Protein AF-A0A1H6MG00-F1 (afdb_monomer)

Nearest PDB structures (foldseek):
  3m7m-assembly1_X  TM=3.360E-01  e=1.311E-01  Escherichia coli K-12
  1vq0-assembly1_B  TM=2.923E-01  e=1.232E-01  Thermotoga maritima
  6yc7-assembly1_D  TM=3.781E-01  e=1.770E+00  Corynebacterium glutamicum
  1i7f-assembly1_A-2  TM=2.653E-01  e=1.078E+00  Escherichia coli
  1xbw-assembly2_C  TM=3.835E-01  e=4.214E+00  Staphylococcus aureus subsp. aureus MW2

Solvent-accessible surface area (backbone atoms only — not comparable to full-atom values): 7939 Å² total; per-residue (Å²): 130,84,75,75,74,56,78,66,56,65,73,51,70,98,40,51,67,64,33,38,76,70,68,61,25,47,34,45,78,47,80,32,64,58,89,63,76,58,91,76,58,76,60,70,67,56,58,57,36,34,76,72,56,55,28,38,76,49,76,48,77,48,75,50,69,46,97,88,69,50,77,46,36,40,37,39,43,34,41,19,35,47,94,42,45,69,44,55,64,54,49,55,50,52,53,53,47,64,73,72,46,80,91,71,90,51,68,72,56,52,48,54,52,30,55,51,39,40,50,58,67,68,46,43,53,50,40,51,52,59,73,65,60,132

Radius of gyration: 15.61 Å; Cα contacts (8 Å, |Δi|>4): 153; chains: 1; bounding box: 35×36×45 Å

Structure (mmCIF, N/CA/C/O backbone):
data_AF-A0A1H6MG00-F1
#
_entry.id   AF-A0A1H6MG00-F1
#
loop_
_atom_site.group_PDB
_atom_site.id
_atom_site.type_symbol
_atom_site.label_atom_id
_atom_site.label_alt_id
_atom_site.label_comp_id
_atom_site.label_asym_id
_atom_site.label_entity_id
_atom_site.label_seq_id
_atom_site.pdbx_PDB_ins_code
_atom_site.Cartn_x
_atom_site.Cartn_y
_atom_site.Cartn_z
_atom_site.occupancy
_atom_site.B_iso_or_equiv
_atom_site.auth_seq_id
_atom_site.auth_comp_id
_atom_site.auth_as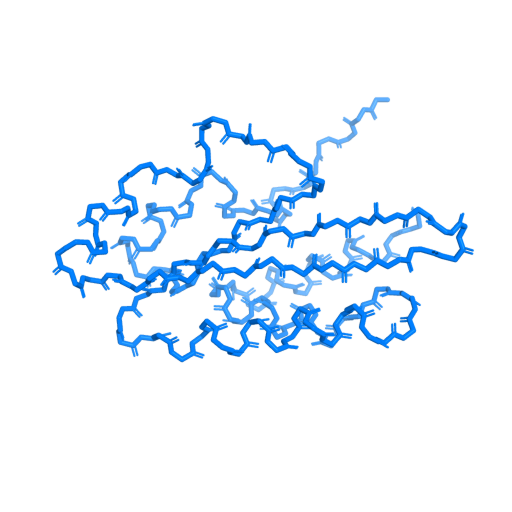ym_id
_atom_site.auth_atom_id
_atom_site.pdbx_PDB_model_num
ATOM 1 N N . MET A 1 1 ? -4.773 -4.305 -30.580 1.00 34.00 1 MET A N 1
ATOM 2 C CA . MET A 1 1 ? -5.853 -4.922 -29.788 1.00 34.00 1 MET A CA 1
ATOM 3 C C . MET A 1 1 ? -5.268 -5.099 -28.407 1.00 34.00 1 MET A C 1
ATOM 5 O O . MET A 1 1 ? -4.270 -5.795 -28.308 1.00 34.00 1 MET A O 1
ATOM 9 N N . SER A 1 2 ? -5.735 -4.344 -27.415 1.00 45.56 2 SER A N 1
ATOM 10 C CA . SER A 1 2 ? -5.266 -4.494 -26.037 1.00 45.56 2 SER A CA 1
ATOM 11 C C . SER A 1 2 ? -5.697 -5.876 -25.561 1.00 45.56 2 SER A C 1
ATOM 13 O O . SER A 1 2 ? -6.893 -6.104 -25.398 1.00 45.56 2 SER A O 1
ATOM 15 N N . GLU A 1 3 ? -4.759 -6.813 -25.435 1.00 55.41 3 GLU A N 1
ATOM 16 C CA . GLU A 1 3 ? -5.023 -8.019 -24.656 1.00 55.41 3 GLU A CA 1
ATOM 17 C C . GLU A 1 3 ? -5.381 -7.555 -23.245 1.00 55.41 3 GLU A C 1
ATOM 19 O O . GLU A 1 3 ? -4.608 -6.837 -22.606 1.00 55.41 3 GLU A O 1
ATOM 24 N N . GLU A 1 4 ? -6.594 -7.884 -22.804 1.00 69.31 4 GLU A N 1
ATOM 25 C CA . GLU A 1 4 ? -6.952 -7.756 -21.398 1.00 69.31 4 GLU A CA 1
ATOM 26 C C . GLU A 1 4 ? -5.926 -8.548 -20.590 1.00 69.31 4 GLU A C 1
ATOM 28 O O . GLU A 1 4 ? -5.557 -9.669 -20.959 1.00 69.31 4 GLU A O 1
ATOM 33 N N . ALA A 1 5 ? -5.417 -7.938 -19.519 1.00 71.06 5 ALA A N 1
ATOM 34 C CA . ALA A 1 5 ? -4.465 -8.611 -18.658 1.00 71.06 5 ALA A CA 1
ATOM 35 C C . ALA A 1 5 ? -5.089 -9.929 -18.155 1.00 71.06 5 ALA A C 1
ATOM 37 O O . ALA A 1 5 ? -6.288 -9.963 -17.857 1.00 71.06 5 ALA A O 1
ATOM 38 N N . PRO A 1 6 ? -4.315 -11.025 -18.068 1.00 77.69 6 PRO A N 1
ATOM 39 C CA . PRO A 1 6 ? -4.823 -12.278 -17.527 1.00 77.69 6 PRO A CA 1
ATOM 40 C C . PRO A 1 6 ? -5.445 -12.075 -16.142 1.00 77.69 6 PRO A C 1
ATOM 42 O O . PRO A 1 6 ? -4.959 -11.263 -15.364 1.00 77.69 6 PRO A O 1
ATOM 45 N N . SER A 1 7 ? -6.461 -12.861 -15.783 1.00 74.94 7 SER A N 1
ATOM 46 C CA . SER A 1 7 ? -7.224 -12.683 -14.532 1.00 74.94 7 SER A CA 1
ATOM 47 C C . SER A 1 7 ? -6.402 -12.786 -13.237 1.00 74.94 7 SER A C 1
ATOM 49 O O . SER A 1 7 ? -6.889 -12.411 -12.175 1.00 74.94 7 SER A O 1
ATOM 51 N N . TYR A 1 8 ? -5.186 -13.336 -13.303 1.00 74.06 8 TYR A N 1
ATOM 52 C CA . TYR A 1 8 ? -4.240 -13.408 -12.184 1.00 74.06 8 TYR A CA 1
ATOM 53 C C . TYR A 1 8 ? -3.380 -12.138 -12.034 1.00 74.06 8 TYR A C 1
ATOM 55 O O . TYR A 1 8 ? -2.625 -12.015 -11.071 1.00 74.06 8 TYR A O 1
ATOM 63 N N . VAL A 1 9 ? -3.455 -11.200 -12.980 1.00 75.38 9 VAL A N 1
ATOM 64 C CA . VAL A 1 9 ? -2.801 -9.890 -12.916 1.00 75.38 9 VAL A CA 1
ATOM 65 C C . VAL A 1 9 ? -3.780 -8.910 -12.274 1.00 75.38 9 VAL A C 1
ATOM 67 O O . VAL A 1 9 ? -4.861 -8.679 -12.802 1.00 75.38 9 VAL A O 1
ATOM 70 N N . GLY A 1 10 ? -3.416 -8.367 -11.110 1.00 76.06 10 GLY A N 1
ATOM 71 C CA . GLY A 1 10 ? -4.270 -7.442 -10.357 1.00 76.06 10 GLY A CA 1
ATOM 72 C C . GLY A 1 10 ? -5.593 -8.025 -9.817 1.00 76.06 10 GLY A C 1
ATOM 73 O O . GLY A 1 10 ? -6.580 -7.298 -9.788 1.00 76.06 10 GLY A O 1
ATOM 74 N N . PRO A 1 11 ? -5.687 -9.283 -9.327 1.00 79.31 11 PRO A N 1
ATOM 75 C CA . PRO A 1 11 ? -6.966 -9.881 -8.909 1.00 79.31 11 PRO A CA 1
ATOM 76 C C . PRO A 1 11 ? -7.603 -9.211 -7.677 1.00 79.31 11 PRO A C 1
ATOM 78 O O . PRO A 1 11 ? -8.754 -9.499 -7.331 1.00 79.31 11 PRO A O 1
ATOM 81 N N . HIS A 1 12 ? -6.850 -8.342 -6.994 1.00 83.31 12 HIS A N 1
ATOM 82 C CA . HIS A 1 12 ? -7.327 -7.529 -5.879 1.00 83.31 12 HIS A CA 1
ATOM 83 C C . HIS A 1 12 ? -7.858 -6.157 -6.311 1.00 83.31 12 HIS A C 1
ATOM 85 O O . HIS A 1 12 ? -8.540 -5.528 -5.505 1.00 83.31 12 HIS A O 1
ATOM 91 N N . GLU A 1 13 ? -7.556 -5.693 -7.527 1.00 82.56 13 GLU A N 1
ATOM 92 C CA . GLU A 1 13 ? -7.914 -4.348 -7.985 1.00 82.56 13 GLU A CA 1
ATOM 93 C C . GLU A 1 13 ? -9.436 -4.155 -7.988 1.00 82.56 13 GLU A C 1
ATOM 95 O O . GLU A 1 13 ? -10.194 -4.972 -8.516 1.00 82.56 13 GLU A O 1
ATOM 100 N N . GLY A 1 14 ? -9.897 -3.091 -7.328 1.00 85.88 14 GLY A N 1
ATOM 101 C CA . GLY A 1 14 ? -11.321 -2.788 -7.148 1.00 85.88 14 GLY A CA 1
ATOM 102 C C . GLY A 1 14 ? -12.040 -3.665 -6.115 1.00 85.88 14 GLY A C 1
ATOM 103 O O . GLY A 1 14 ? -13.234 -3.482 -5.888 1.00 85.88 14 GLY A O 1
ATOM 104 N N . ARG A 1 15 ? -11.340 -4.610 -5.477 1.00 90.00 15 ARG A N 1
ATOM 105 C CA . ARG A 1 15 ? -11.875 -5.532 -4.458 1.00 90.00 15 ARG A CA 1
ATOM 106 C C . ARG A 1 15 ? -11.167 -5.388 -3.114 1.00 90.00 15 ARG A C 1
ATOM 108 O O . ARG A 1 15 ? -11.466 -6.130 -2.180 1.00 90.00 15 ARG A O 1
ATOM 115 N N . GLU A 1 16 ? -10.221 -4.461 -2.998 1.00 94.00 16 GLU A N 1
ATOM 116 C CA . GLU A 1 16 ? -9.300 -4.358 -1.871 1.00 94.00 16 GLU A CA 1
ATOM 117 C C . GLU A 1 16 ? -10.029 -4.202 -0.539 1.00 94.00 16 GLU A C 1
ATOM 119 O O . GLU A 1 16 ? -9.678 -4.867 0.436 1.00 94.00 16 GLU A O 1
ATOM 124 N N . PHE A 1 17 ? -11.064 -3.358 -0.507 1.00 94.56 17 PHE A N 1
ATOM 125 C CA . PHE A 1 17 ? -11.869 -3.142 0.690 1.00 94.56 17 PHE A CA 1
ATOM 126 C C . PHE A 1 17 ? -12.559 -4.433 1.142 1.00 94.56 17 PHE A C 1
ATOM 128 O O . PHE A 1 17 ? -12.398 -4.852 2.287 1.00 94.56 17 PHE A O 1
ATOM 135 N N . ASP A 1 18 ? -13.276 -5.101 0.237 1.00 95.12 18 ASP A N 1
ATOM 136 C CA . ASP A 1 18 ? -14.034 -6.311 0.564 1.00 95.12 18 ASP A CA 1
ATOM 137 C C . ASP A 1 18 ? -13.105 -7.456 1.000 1.00 95.12 18 ASP A C 1
ATOM 139 O O . ASP A 1 18 ? -13.409 -8.179 1.951 1.00 95.12 18 ASP A O 1
ATOM 143 N N . LEU A 1 19 ? -11.931 -7.579 0.369 1.00 94.25 19 LEU A N 1
ATOM 144 C CA . LEU A 1 19 ? -10.905 -8.555 0.748 1.00 94.25 19 LEU A CA 1
ATOM 145 C C . LEU A 1 19 ? -10.321 -8.276 2.141 1.00 94.25 19 LEU A C 1
ATOM 147 O O . LEU A 1 19 ? -10.099 -9.218 2.906 1.00 94.25 19 LEU A O 1
ATOM 151 N N . MET A 1 20 ? -10.103 -7.004 2.497 1.00 95.50 20 MET A N 1
ATOM 152 C CA . MET A 1 20 ? -9.658 -6.637 3.845 1.00 95.50 20 MET A CA 1
ATOM 153 C C . MET A 1 20 ? -10.731 -6.902 4.899 1.00 95.50 20 MET A C 1
ATOM 155 O O . MET A 1 20 ? -10.446 -7.434 5.972 1.00 95.50 20 MET A O 1
ATOM 159 N N . ILE A 1 21 ? -11.996 -6.616 4.591 1.00 96.06 21 ILE A N 1
ATOM 160 C CA . ILE A 1 21 ? -13.104 -6.926 5.498 1.00 96.06 21 ILE A CA 1
ATOM 161 C C . ILE A 1 21 ? -13.250 -8.435 5.718 1.00 96.06 21 ILE A C 1
ATOM 163 O O . ILE A 1 21 ? -13.522 -8.849 6.850 1.00 96.06 21 ILE A O 1
ATOM 167 N N . ALA A 1 22 ? -13.026 -9.242 4.678 1.00 94.56 22 ALA A N 1
ATOM 168 C CA . ALA A 1 22 ? -13.031 -10.700 4.749 1.00 94.56 22 ALA A CA 1
ATOM 169 C C . ALA A 1 22 ? -11.787 -11.299 5.439 1.00 94.56 22 ALA A C 1
ATOM 171 O O . ALA A 1 22 ? -11.749 -12.509 5.656 1.00 94.56 22 ALA A O 1
ATOM 172 N N . GLY A 1 23 ? -10.776 -10.487 5.776 1.00 91.81 23 GLY A N 1
ATOM 173 C CA . GLY A 1 23 ? -9.515 -10.955 6.362 1.00 91.81 23 GLY A CA 1
ATOM 174 C C . GLY A 1 23 ? -8.650 -11.770 5.395 1.00 91.81 23 GLY A C 1
ATOM 175 O O . GLY A 1 23 ? -7.795 -12.529 5.832 1.00 91.81 23 GLY A O 1
ATOM 176 N N . GLN A 1 24 ? -8.897 -11.646 4.089 1.00 91.06 24 GLN A N 1
ATOM 177 C CA . GLN A 1 24 ? -8.122 -12.301 3.027 1.00 91.06 24 GLN A CA 1
ATOM 178 C C . GLN A 1 24 ? -6.960 -11.424 2.545 1.00 91.06 24 GLN A C 1
ATOM 180 O O . GLN A 1 24 ? -6.063 -11.890 1.853 1.00 91.06 24 GLN A O 1
ATOM 185 N N . LYS A 1 25 ? -6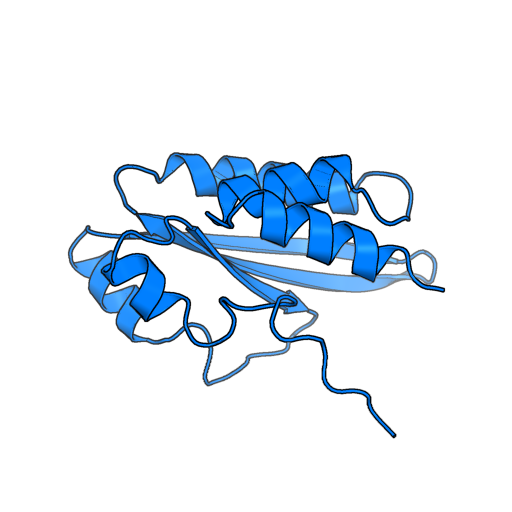.990 -10.141 2.908 1.00 93.00 25 LYS A N 1
ATOM 186 C CA . LYS A 1 25 ? -5.987 -9.126 2.610 1.00 93.00 25 LYS A CA 1
ATOM 187 C C . LYS A 1 25 ? -5.759 -8.308 3.872 1.00 93.00 25 LYS A C 1
ATOM 189 O O . LYS A 1 25 ? -6.717 -7.942 4.535 1.00 93.00 25 LYS A O 1
ATOM 194 N N . HIS A 1 26 ? -4.510 -7.974 4.171 1.00 95.50 26 HIS A N 1
ATOM 195 C CA . HIS A 1 26 ? -4.169 -7.267 5.416 1.00 95.50 26 HIS A CA 1
ATOM 196 C C . HIS A 1 26 ? -3.510 -5.907 5.195 1.00 95.50 26 HIS A C 1
ATOM 198 O O . HIS A 1 26 ? -3.316 -5.138 6.135 1.00 95.50 26 HIS A O 1
ATOM 204 N N . LEU A 1 27 ? -3.179 -5.604 3.940 1.00 98.00 27 LEU A N 1
ATOM 205 C CA . LEU A 1 27 ? -2.640 -4.327 3.499 1.00 98.00 27 LEU A CA 1
ATOM 206 C C . LEU A 1 27 ? -3.190 -4.003 2.111 1.00 98.00 27 LEU A C 1
ATOM 208 O O . LEU A 1 27 ? -3.041 -4.798 1.181 1.00 98.00 27 LEU A O 1
ATOM 212 N N . SER A 1 28 ? -3.738 -2.804 1.962 1.00 97.12 28 SER A N 1
ATOM 213 C CA . SER A 1 28 ? -4.061 -2.183 0.678 1.00 97.12 28 SER A CA 1
ATOM 214 C C . SER A 1 28 ? -3.177 -0.967 0.466 1.00 97.12 28 SER A C 1
ATOM 216 O O . SER A 1 28 ? -2.963 -0.187 1.392 1.00 97.12 28 SER A O 1
ATOM 218 N N . MET A 1 29 ? -2.656 -0.811 -0.748 1.00 95.56 29 MET A N 1
ATOM 219 C CA . MET A 1 29 ? -1.812 0.310 -1.142 1.00 95.56 29 MET A CA 1
ATOM 220 C C . MET A 1 29 ? -2.329 0.864 -2.463 1.00 95.56 29 MET A C 1
ATOM 222 O O . MET A 1 29 ? -2.434 0.131 -3.439 1.00 95.56 29 MET A O 1
ATOM 226 N N . PHE A 1 30 ? -2.596 2.162 -2.480 1.00 93.06 30 PHE A N 1
ATOM 227 C CA . PHE A 1 30 ? -3.003 2.915 -3.656 1.00 93.06 30 PHE A CA 1
ATOM 228 C C . PHE A 1 30 ? -1.869 3.861 -4.034 1.00 93.06 30 PHE A C 1
ATOM 230 O O . PHE A 1 30 ? -1.3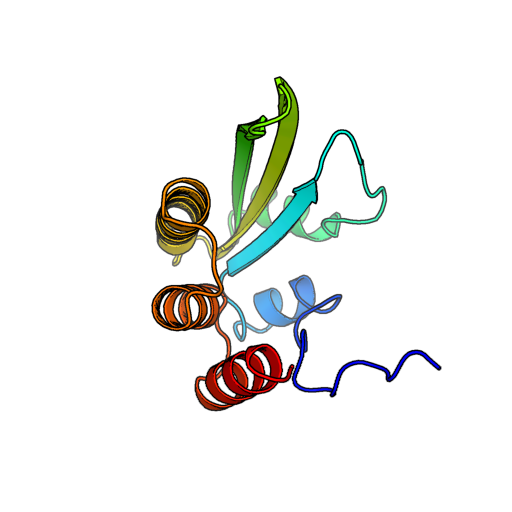47 4.577 -3.173 1.00 93.06 30 PHE A O 1
ATOM 237 N N . VAL A 1 31 ? -1.472 3.837 -5.304 1.00 90.00 31 VAL A N 1
ATOM 238 C CA . VAL A 1 31 ? -0.333 4.597 -5.825 1.00 90.00 31 VAL A CA 1
ATOM 239 C C . VAL A 1 31 ? -0.845 5.608 -6.840 1.00 90.00 31 VAL A C 1
ATOM 241 O O . VAL A 1 31 ? -1.548 5.248 -7.777 1.00 90.00 31 VAL A O 1
ATOM 244 N N . PHE A 1 32 ? -0.490 6.873 -6.646 1.00 88.81 32 PHE A N 1
ATOM 245 C CA . PHE A 1 32 ? -0.886 7.973 -7.517 1.00 88.81 32 PHE A CA 1
ATOM 246 C C . PHE A 1 32 ? 0.360 8.691 -8.021 1.00 88.81 32 PHE A C 1
ATOM 248 O O . PHE A 1 32 ? 1.137 9.212 -7.216 1.00 88.81 32 PHE A O 1
ATOM 255 N N . GLU A 1 33 ? 0.558 8.723 -9.335 1.00 84.94 33 GLU A N 1
ATOM 256 C CA . GLU A 1 33 ? 1.667 9.443 -9.958 1.00 84.94 33 GLU A CA 1
ATOM 257 C C . GLU A 1 33 ? 1.264 10.876 -10.329 1.00 84.94 33 GLU A C 1
ATOM 259 O O . GLU A 1 33 ? 0.157 11.157 -10.785 1.00 84.94 33 GLU A O 1
ATOM 264 N N . GLY A 1 34 ? 2.180 11.819 -10.122 1.00 78.19 34 GLY A N 1
ATOM 265 C CA . GLY A 1 34 ? 1.959 13.234 -10.399 1.00 78.19 34 GLY A CA 1
ATOM 266 C C . GLY A 1 34 ? 0.938 13.885 -9.462 1.00 78.19 34 GLY A C 1
ATOM 267 O O . GLY A 1 34 ? 0.861 13.576 -8.272 1.00 78.19 34 GLY A O 1
ATOM 268 N N . SER A 1 35 ? 0.185 14.849 -9.994 1.00 63.69 35 SER A N 1
ATOM 269 C CA . SER A 1 35 ? -0.862 15.581 -9.266 1.00 63.69 35 SER A CA 1
ATOM 270 C C . SER A 1 35 ? -2.253 14.968 -9.437 1.00 63.69 35 SER A C 1
ATOM 272 O O . SER A 1 35 ? -3.251 15.621 -9.122 1.00 63.69 35 SER A O 1
ATOM 274 N N . GLU A 1 36 ? -2.338 13.759 -9.989 1.00 64.06 36 GLU A N 1
ATOM 275 C CA . GLU A 1 36 ? -3.611 13.114 -10.271 1.00 64.06 36 GLU A CA 1
ATOM 276 C C . GLU A 1 36 ? -4.332 12.767 -8.967 1.00 64.06 36 GLU A C 1
ATOM 278 O O . GLU A 1 36 ? -3.813 12.091 -8.075 1.00 64.06 36 GLU A O 1
ATOM 283 N N . LYS A 1 37 ? -5.558 13.276 -8.849 1.00 59.97 37 LYS A N 1
ATOM 284 C CA . LYS A 1 37 ? -6.509 12.864 -7.825 1.00 59.97 37 LYS A CA 1
ATOM 285 C C . LYS A 1 37 ? -7.551 12.005 -8.516 1.00 59.97 37 LYS A C 1
ATOM 287 O O . LYS A 1 37 ? -8.346 12.524 -9.293 1.00 59.97 37 LYS A O 1
ATOM 292 N N . TYR A 1 38 ? -7.546 10.715 -8.220 1.00 66.88 38 TYR A N 1
ATOM 293 C CA . TYR A 1 38 ? -8.627 9.829 -8.620 1.00 66.88 38 TYR A CA 1
ATOM 294 C C . TYR A 1 38 ? -9.748 10.040 -7.612 1.00 66.88 38 TYR A C 1
ATOM 296 O O . TYR A 1 38 ? -9.566 9.790 -6.424 1.00 66.88 38 TYR A O 1
ATOM 304 N N . THR A 1 39 ? -10.871 10.590 -8.066 1.00 63.12 39 THR A N 1
ATOM 305 C CA . THR A 1 39 ? -11.999 10.944 -7.191 1.00 63.12 39 THR A CA 1
ATOM 306 C C . THR A 1 39 ? -12.618 9.731 -6.506 1.00 63.12 39 THR A C 1
ATOM 308 O O . THR A 1 39 ? -13.197 9.886 -5.436 1.00 63.12 39 THR A O 1
ATOM 311 N N . ASP A 1 40 ? -12.433 8.545 -7.087 1.00 69.94 40 ASP A N 1
ATOM 312 C CA . ASP A 1 40 ? -13.097 7.311 -6.664 1.00 69.94 40 ASP A CA 1
ATOM 313 C C . ASP A 1 40 ? -12.172 6.363 -5.876 1.00 69.94 40 ASP A C 1
ATOM 315 O O . ASP A 1 40 ? -12.601 5.287 -5.465 1.00 69.94 40 ASP A O 1
ATOM 319 N N . TYR A 1 41 ? -10.909 6.751 -5.640 1.00 79.81 41 TYR A N 1
ATOM 320 C CA . TYR A 1 41 ? -9.931 5.932 -4.919 1.00 79.81 41 TYR A CA 1
ATOM 321 C C . TYR A 1 41 ? -9.146 6.733 -3.870 1.00 79.81 41 TYR A C 1
ATOM 323 O O . TYR A 1 41 ? -8.658 7.832 -4.153 1.00 79.81 41 TYR A O 1
ATOM 331 N N . PRO A 1 42 ? -8.880 6.152 -2.689 1.00 86.38 42 PRO A N 1
ATOM 332 C CA . PRO A 1 42 ? -9.421 4.886 -2.178 1.00 86.38 42 PRO A CA 1
ATOM 333 C C . PRO A 1 42 ? -10.928 4.960 -1.893 1.00 86.38 42 PRO A C 1
ATOM 335 O O . PRO A 1 42 ? -11.462 6.052 -1.711 1.00 86.38 42 PRO A O 1
ATOM 338 N N . ASP A 1 43 ? -11.588 3.803 -1.793 1.00 89.00 43 ASP A N 1
ATOM 339 C CA . ASP A 1 43 ? -12.993 3.721 -1.376 1.00 89.00 43 ASP A CA 1
ATOM 340 C C . ASP A 1 43 ? -13.212 4.446 -0.025 1.00 89.00 43 ASP A C 1
ATOM 342 O O . ASP A 1 43 ? -12.510 4.128 0.945 1.00 89.00 43 ASP A O 1
ATOM 346 N N . PRO A 1 44 ? -14.170 5.390 0.089 1.00 90.38 44 PRO A N 1
ATOM 347 C CA . PRO A 1 44 ? -14.409 6.149 1.320 1.00 90.38 44 PRO A CA 1
ATO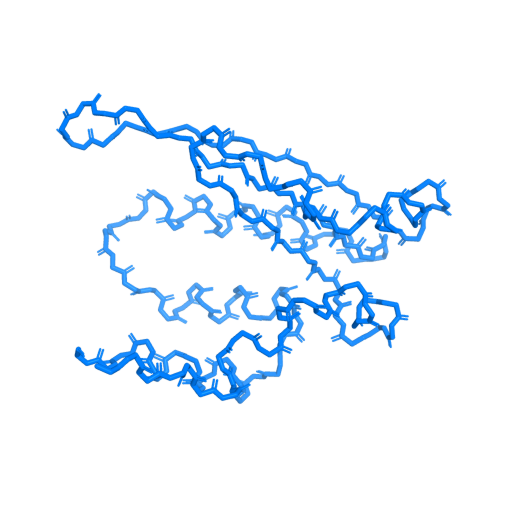M 348 C C . PRO A 1 44 ? -14.685 5.285 2.557 1.00 90.38 44 PRO A C 1
ATOM 350 O O . PRO A 1 44 ? -14.395 5.706 3.679 1.00 90.38 44 PRO A O 1
ATOM 353 N N . ARG A 1 45 ? -15.191 4.057 2.373 1.00 94.00 45 ARG A N 1
ATOM 354 C CA . ARG A 1 45 ? -15.453 3.107 3.463 1.00 94.00 45 ARG A CA 1
ATOM 355 C C . ARG A 1 45 ? -14.185 2.749 4.238 1.00 94.00 45 ARG A C 1
ATOM 357 O O . ARG A 1 45 ? -14.272 2.424 5.419 1.00 94.00 45 ARG A O 1
ATOM 364 N N . PHE A 1 46 ? -12.997 2.840 3.635 1.00 96.06 46 PHE A N 1
ATOM 365 C CA . PHE A 1 46 ? -11.745 2.638 4.367 1.00 96.06 46 PHE A CA 1
ATOM 366 C C . PHE A 1 46 ? -11.602 3.602 5.551 1.00 96.06 46 PHE A C 1
ATOM 368 O O . PHE A 1 46 ? -11.214 3.175 6.639 1.00 96.06 46 PHE A O 1
ATOM 375 N N . ASP A 1 47 ? -11.949 4.877 5.366 1.00 94.38 47 ASP A N 1
ATOM 376 C CA . ASP A 1 47 ? -11.800 5.895 6.407 1.00 94.38 47 ASP A CA 1
ATOM 377 C C . ASP A 1 47 ? -12.786 5.674 7.571 1.00 94.38 47 ASP A C 1
ATOM 379 O O . ASP A 1 47 ? -12.443 5.937 8.725 1.00 94.38 47 ASP A O 1
ATOM 383 N N . GLU A 1 48 ? -13.963 5.089 7.317 1.00 95.06 48 GLU A N 1
ATOM 384 C CA . GLU A 1 48 ? -14.900 4.673 8.376 1.00 95.06 48 GLU A CA 1
ATOM 385 C C . GLU A 1 48 ? -14.289 3.593 9.286 1.00 95.06 48 GLU A C 1
ATOM 387 O O . GLU A 1 48 ? -14.425 3.640 10.513 1.00 95.06 48 GLU A O 1
ATOM 392 N N . PHE A 1 49 ? -13.564 2.638 8.697 1.00 97.12 49 PHE A N 1
ATOM 393 C CA . PHE A 1 49 ? -12.872 1.579 9.434 1.00 97.12 49 PHE A CA 1
ATOM 394 C C . PHE A 1 49 ? -11.574 2.035 10.104 1.00 97.12 49 PHE A C 1
ATOM 396 O O . PHE A 1 49 ? -11.128 1.423 11.075 1.00 97.12 49 PHE A O 1
ATOM 403 N N . VAL A 1 50 ? -10.990 3.142 9.652 1.00 97.75 50 VAL A N 1
ATOM 404 C CA . VAL A 1 50 ? -9.930 3.828 10.399 1.00 97.75 50 VAL A CA 1
ATOM 405 C C . VAL A 1 50 ? -10.520 4.531 11.620 1.00 97.75 50 VAL A C 1
ATOM 407 O O . VAL A 1 50 ? -9.996 4.391 12.723 1.00 97.75 50 VAL A O 1
ATOM 410 N N . ALA A 1 51 ? -11.644 5.235 11.458 1.00 97.38 51 ALA A N 1
ATOM 411 C CA . ALA A 1 51 ? -12.299 5.957 12.548 1.00 97.38 51 ALA A CA 1
ATOM 412 C C . ALA A 1 51 ? -12.765 5.032 13.687 1.00 97.38 51 ALA A C 1
ATOM 414 O O . ALA A 1 51 ? -12.733 5.428 14.852 1.00 97.38 51 ALA A O 1
ATOM 415 N N . ASN A 1 52 ? -13.161 3.794 13.371 1.00 95.69 52 ASN A N 1
ATOM 416 C CA . ASN A 1 52 ? -13.530 2.789 14.373 1.00 95.69 52 ASN A CA 1
ATOM 417 C C . ASN A 1 52 ? -12.342 1.968 14.919 1.00 95.69 52 ASN A C 1
ATOM 419 O O . ASN A 1 52 ? -12.541 1.101 15.770 1.00 95.69 52 ASN A O 1
ATOM 423 N N . GLY A 1 53 ? -11.117 2.244 14.460 1.00 96.88 53 GLY A N 1
ATOM 424 C CA . GLY A 1 53 ? -9.885 1.621 14.944 1.00 96.88 53 GLY A CA 1
ATOM 425 C C . GLY A 1 53 ? -9.605 0.214 14.410 1.00 96.88 53 GLY A C 1
ATOM 426 O O . GLY A 1 53 ? -8.629 -0.400 14.840 1.00 96.88 53 GLY A O 1
ATOM 427 N N . ARG A 1 54 ? -10.417 -0.316 13.482 1.00 97.38 54 ARG A N 1
ATOM 428 C CA . ARG A 1 54 ? -10.134 -1.610 12.840 1.00 97.38 54 ARG A CA 1
ATOM 429 C C . ARG A 1 54 ? -8.939 -1.511 11.899 1.00 97.38 54 ARG A C 1
ATOM 431 O O . ARG A 1 54 ? -8.120 -2.428 11.868 1.00 97.38 54 ARG A O 1
ATOM 438 N N . PHE A 1 55 ? -8.843 -0.420 11.146 1.00 98.44 55 PHE A N 1
ATOM 439 C CA . PHE A 1 55 ? -7.741 -0.160 10.228 1.00 98.44 55 PHE A CA 1
ATOM 440 C C . PHE A 1 55 ? -6.845 0.972 10.723 1.00 98.44 55 PHE A C 1
ATOM 442 O O . PHE A 1 55 ? -7.260 1.859 11.465 1.00 98.44 55 PHE A O 1
ATOM 449 N N . VAL A 1 56 ? -5.604 0.962 10.250 1.00 98.38 56 VAL A N 1
ATOM 450 C CA . VAL A 1 56 ? -4.676 2.089 10.332 1.00 98.38 56 VAL A CA 1
ATOM 451 C C . VAL A 1 56 ? -4.411 2.625 8.931 1.00 98.38 56 VAL A C 1
ATOM 453 O O . VAL A 1 56 ? -4.310 1.850 7.982 1.00 98.38 56 VAL A O 1
ATOM 456 N N . LYS A 1 57 ? -4.283 3.948 8.806 1.00 98.06 57 LYS A N 1
ATOM 457 C CA . LYS A 1 57 ? -3.985 4.638 7.546 1.00 98.06 57 LYS A CA 1
ATOM 458 C C . LYS A 1 57 ? -2.618 5.300 7.608 1.00 98.06 57 LYS A C 1
ATOM 460 O O . LYS A 1 57 ? -2.259 5.890 8.626 1.00 98.06 57 LYS A O 1
ATOM 465 N N . ALA A 1 58 ? -1.893 5.264 6.499 1.00 97.56 58 ALA A N 1
ATOM 466 C CA . ALA A 1 58 ? -0.722 6.100 6.292 1.00 97.56 58 ALA A CA 1
ATOM 467 C C . ALA A 1 58 ? -0.718 6.689 4.884 1.00 97.56 58 ALA A C 1
ATOM 469 O O . ALA A 1 58 ? -1.145 6.049 3.925 1.00 97.56 58 ALA A O 1
ATOM 470 N N . GLU A 1 59 ? -0.180 7.899 4.765 1.00 94.81 59 GLU A N 1
ATOM 471 C CA . GLU A 1 59 ? 0.083 8.534 3.479 1.00 94.81 59 GLU A CA 1
ATOM 472 C C . GLU A 1 59 ? 1.554 8.939 3.399 1.00 94.81 59 GLU A C 1
ATOM 474 O O . GLU A 1 59 ? 2.118 9.471 4.358 1.00 94.81 59 GLU A O 1
ATOM 479 N N . LYS A 1 60 ? 2.180 8.691 2.248 1.00 93.44 60 LYS A N 1
ATOM 480 C CA . LYS A 1 60 ? 3.551 9.119 1.956 1.00 93.44 60 LYS A CA 1
ATOM 481 C C . LYS A 1 60 ? 3.592 9.743 0.572 1.00 93.44 60 LYS A C 1
ATOM 483 O O . LYS A 1 60 ? 3.082 9.163 -0.378 1.00 93.44 60 LYS A O 1
ATOM 488 N N . ILE A 1 61 ? 4.230 10.901 0.451 1.00 91.44 61 ILE A N 1
ATOM 489 C CA . ILE A 1 61 ? 4.554 11.501 -0.844 1.00 91.44 61 ILE A CA 1
ATOM 490 C C . ILE A 1 61 ? 6.061 11.398 -1.025 1.00 91.44 61 ILE A C 1
ATOM 492 O O . ILE A 1 61 ? 6.822 11.942 -0.225 1.00 91.44 61 ILE A O 1
ATOM 496 N N . GLU A 1 62 ? 6.487 10.711 -2.074 1.00 88.88 62 GLU A N 1
ATOM 497 C CA . GLU A 1 62 ? 7.880 10.664 -2.504 1.00 88.88 62 GLU A CA 1
ATOM 498 C C . GLU A 1 62 ? 8.047 11.549 -3.731 1.00 88.88 62 GLU A C 1
ATOM 500 O O . GLU A 1 62 ? 7.240 11.500 -4.655 1.00 88.88 62 GLU A O 1
ATOM 505 N N . LYS A 1 63 ? 9.081 12.387 -3.728 1.00 88.31 63 LYS A N 1
ATOM 506 C CA . LYS A 1 63 ? 9.441 13.238 -4.863 1.00 88.31 63 LYS A CA 1
ATOM 507 C C . LYS A 1 63 ? 10.789 12.794 -5.393 1.00 88.31 63 LYS A C 1
ATOM 509 O O . LYS A 1 63 ? 11.692 12.526 -4.603 1.00 88.31 63 LYS A O 1
ATOM 514 N N . TYR A 1 64 ? 10.932 12.754 -6.707 1.00 84.19 64 TYR A N 1
ATOM 515 C CA . TYR A 1 64 ? 12.189 12.415 -7.354 1.00 84.19 64 TYR A CA 1
ATOM 516 C C . TYR A 1 64 ? 12.362 13.204 -8.646 1.00 84.19 64 TYR A C 1
ATOM 518 O O . TYR A 1 64 ? 11.401 13.589 -9.312 1.00 84.19 64 TYR A O 1
ATOM 526 N N . THR A 1 65 ? 13.619 13.455 -8.990 1.00 84.75 65 THR A N 1
ATOM 527 C CA . THR A 1 65 ? 13.998 14.162 -10.210 1.00 84.75 65 THR A CA 1
ATOM 528 C C . THR A 1 65 ? 14.533 13.144 -11.201 1.00 84.75 65 THR A C 1
ATOM 530 O O . THR A 1 65 ? 15.487 12.421 -10.915 1.00 84.75 65 THR A O 1
ATOM 533 N N . LEU A 1 66 ? 13.907 13.073 -12.370 1.00 81.19 66 LEU A N 1
ATOM 534 C CA . LEU A 1 66 ? 14.371 12.234 -13.465 1.00 81.19 66 LEU A CA 1
ATOM 535 C C . LEU A 1 66 ? 15.691 12.761 -14.041 1.00 81.19 66 LEU A C 1
ATOM 537 O O . LEU A 1 66 ? 16.033 13.933 -13.899 1.00 81.19 66 LEU A O 1
ATOM 541 N N . SER A 1 67 ? 16.402 11.912 -14.784 1.00 82.44 67 SER A N 1
ATOM 542 C CA . SER A 1 67 ? 17.660 12.279 -15.453 1.00 82.44 67 SER A CA 1
ATOM 543 C C . SER A 1 67 ? 17.527 13.450 -16.437 1.00 82.44 67 SER A C 1
ATOM 545 O O . SER A 1 67 ? 18.505 14.142 -16.699 1.00 82.44 67 SER A O 1
ATOM 547 N N . ASN A 1 68 ? 16.321 13.708 -16.953 1.00 86.62 68 ASN A N 1
ATOM 548 C CA . ASN A 1 68 ? 16.011 14.853 -17.814 1.00 86.62 68 ASN A CA 1
ATOM 549 C C . ASN A 1 68 ? 15.630 16.134 -17.038 1.00 86.62 68 ASN A C 1
ATOM 551 O O . ASN A 1 68 ? 15.166 17.094 -17.649 1.00 86.62 68 ASN A O 1
ATOM 555 N N . GLY A 1 69 ? 15.778 16.146 -15.709 1.00 86.44 69 GLY A N 1
ATOM 556 C CA . GLY A 1 69 ? 15.463 17.285 -14.844 1.00 86.44 69 GLY A CA 1
ATOM 557 C C . GLY A 1 69 ? 13.980 17.445 -14.499 1.00 86.44 69 GLY A C 1
ATOM 558 O O . GLY A 1 69 ? 13.633 18.342 -13.736 1.00 86.44 69 GLY A O 1
ATOM 559 N N . ARG A 1 70 ? 13.090 16.590 -1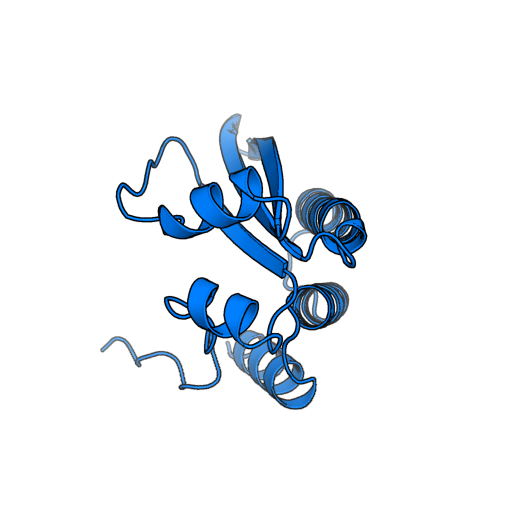5.023 1.00 85.88 70 ARG A N 1
ATOM 560 C CA . ARG A 1 70 ? 11.661 16.629 -14.690 1.00 85.88 70 ARG A CA 1
ATOM 561 C C . ARG A 1 70 ? 11.435 16.113 -13.271 1.00 85.88 70 ARG A C 1
ATOM 563 O O . ARG A 1 70 ? 11.868 15.010 -12.939 1.00 85.88 70 ARG A O 1
ATOM 570 N N . GLU A 1 71 ? 10.713 16.881 -12.464 1.00 88.50 71 GLU A N 1
ATOM 571 C CA . GLU A 1 71 ? 10.236 16.429 -11.158 1.00 88.50 71 GLU A CA 1
ATOM 572 C C . GLU A 1 71 ? 9.003 15.539 -11.316 1.00 88.50 71 GLU A C 1
ATOM 574 O O . GLU A 1 71 ? 8.083 15.844 -12.077 1.00 88.50 71 GLU A O 1
ATOM 579 N N . LEU A 1 72 ? 8.992 14.435 -10.580 1.00 86.12 72 LEU A N 1
ATOM 580 C CA . LEU A 1 72 ? 7.843 13.567 -10.403 1.00 86.12 72 LEU A CA 1
ATOM 581 C C . LEU A 1 72 ? 7.562 13.407 -8.914 1.00 86.12 72 LEU A C 1
ATOM 583 O O . LEU A 1 72 ? 8.461 13.475 -8.071 1.00 86.12 72 LEU A O 1
ATOM 587 N N . SER A 1 73 ? 6.293 13.190 -8.595 1.00 88.88 73 SER A N 1
ATOM 588 C CA . SER A 1 73 ? 5.858 12.827 -7.256 1.00 88.88 73 SER A CA 1
ATOM 589 C C . SER A 1 73 ? 4.991 11.588 -7.316 1.00 88.88 73 SER A C 1
ATOM 591 O O . SER A 1 73 ? 4.108 11.508 -8.163 1.00 88.88 73 SER A O 1
ATOM 593 N N . THR A 1 74 ? 5.195 10.673 -6.382 1.00 88.25 74 THR A N 1
ATOM 594 C CA . THR A 1 74 ? 4.331 9.517 -6.174 1.00 88.25 74 THR A CA 1
ATOM 595 C C . THR A 1 74 ? 3.715 9.629 -4.789 1.00 88.25 74 THR A C 1
ATOM 597 O O . THR A 1 74 ? 4.427 9.774 -3.793 1.00 88.25 74 THR A O 1
ATOM 600 N N . ARG A 1 75 ? 2.385 9.592 -4.711 1.00 91.75 75 ARG A N 1
ATOM 601 C CA . ARG A 1 75 ? 1.645 9.527 -3.450 1.00 91.75 75 ARG A CA 1
ATOM 602 C C . ARG A 1 75 ? 1.187 8.096 -3.213 1.00 91.75 75 ARG A C 1
ATOM 604 O O . ARG A 1 75 ? 0.443 7.544 -4.016 1.00 91.75 75 ARG A O 1
ATOM 611 N N . TYR A 1 76 ? 1.583 7.542 -2.079 1.00 92.81 76 TYR A N 1
ATOM 612 C CA . TYR A 1 76 ? 1.113 6.265 -1.569 1.00 92.81 76 TYR A CA 1
ATOM 613 C C . TYR A 1 76 ? 0.072 6.515 -0.486 1.00 92.81 76 TYR A C 1
ATOM 615 O O . TYR A 1 76 ? 0.330 7.275 0.451 1.00 92.81 76 TYR A O 1
ATOM 623 N N . VAL A 1 77 ? -1.077 5.856 -0.592 1.00 95.31 77 VAL A N 1
ATOM 624 C CA . VAL A 1 77 ? -2.095 5.794 0.462 1.00 95.31 77 VAL A CA 1
ATOM 625 C C . VAL A 1 77 ? -2.251 4.338 0.860 1.00 95.31 77 VAL A C 1
ATOM 627 O O . VAL A 1 77 ? -2.553 3.501 0.013 1.00 95.31 77 VAL A O 1
ATOM 630 N N . LEU A 1 78 ? -2.009 4.025 2.129 1.00 97.88 78 LEU A N 1
ATOM 631 C CA . LEU A 1 78 ? -2.011 2.659 2.635 1.00 97.88 78 LEU A CA 1
ATOM 632 C C . LEU A 1 78 ? -3.027 2.500 3.756 1.00 97.88 78 LEU A C 1
ATOM 634 O O . LEU A 1 78 ? -3.120 3.362 4.630 1.00 97.88 78 LEU A O 1
ATOM 638 N N . TYR A 1 79 ? -3.707 1.358 3.757 1.00 98.44 79 TYR A N 1
ATOM 639 C CA . TYR A 1 79 ? -4.550 0.898 4.854 1.00 98.44 79 TYR A CA 1
ATOM 640 C C . TYR A 1 79 ? -4.121 -0.504 5.258 1.00 98.44 79 TYR A C 1
ATOM 642 O O . TYR A 1 79 ? -3.939 -1.356 4.390 1.00 98.44 79 TYR A O 1
ATOM 650 N N . ALA A 1 80 ? -3.980 -0.752 6.554 1.00 98.38 80 ALA A N 1
ATOM 651 C CA . ALA A 1 80 ? -3.711 -2.083 7.089 1.00 98.38 80 ALA A CA 1
ATOM 652 C C . ALA A 1 80 ? -4.671 -2.411 8.229 1.00 98.38 80 ALA A C 1
ATOM 654 O O . ALA A 1 80 ? -5.150 -1.500 8.908 1.00 98.38 80 ALA A O 1
ATOM 655 N N . ASP A 1 81 ? -4.910 -3.699 8.473 1.00 97.75 81 ASP A N 1
ATOM 656 C CA . ASP A 1 81 ? -5.507 -4.137 9.736 1.00 97.75 81 ASP A CA 1
ATOM 657 C C . ASP A 1 81 ? -4.682 -3.589 10.906 1.00 97.75 81 ASP A C 1
ATOM 659 O O . ASP A 1 81 ? -3.452 -3.632 10.880 1.00 97.75 81 ASP A O 1
ATOM 663 N N . ALA A 1 82 ? -5.333 -3.089 11.958 1.00 97.62 82 ALA A N 1
ATOM 664 C CA . ALA A 1 82 ? -4.627 -2.488 13.092 1.00 97.62 82 ALA A CA 1
ATOM 665 C C . ALA A 1 82 ? -3.650 -3.470 13.768 1.00 97.62 82 ALA A C 1
ATOM 667 O O . ALA A 1 82 ? -2.588 -3.068 14.239 1.00 97.62 82 ALA A O 1
ATOM 668 N N . GLN A 1 83 ? -3.973 -4.769 13.758 1.00 96.94 83 GLN A N 1
ATOM 669 C CA . GLN A 1 83 ? -3.106 -5.835 14.278 1.00 96.94 83 GLN A CA 1
ATOM 670 C C . GLN A 1 83 ? -1.901 -6.127 13.368 1.00 96.94 83 GLN A C 1
ATOM 672 O O . GLN A 1 83 ? -0.893 -6.662 13.825 1.00 96.94 83 GLN A O 1
ATOM 677 N N . GLU A 1 84 ? -1.972 -5.730 12.098 1.00 97.75 84 GLU A N 1
ATOM 678 C CA . GLU A 1 84 ? -0.912 -5.890 11.102 1.00 97.75 84 GLU A CA 1
ATOM 679 C C . GLU A 1 84 ? -0.383 -4.548 10.586 1.00 97.75 84 GLU A C 1
ATOM 681 O O . GLU A 1 84 ? 0.201 -4.455 9.506 1.00 97.75 84 GLU A O 1
ATOM 686 N N . ALA A 1 85 ? -0.502 -3.501 11.409 1.00 98.00 85 ALA A N 1
ATOM 687 C CA . ALA A 1 85 ? -0.018 -2.155 11.117 1.00 98.00 85 ALA A CA 1
ATOM 688 C C . ALA A 1 85 ? 1.468 -2.115 10.711 1.00 98.00 85 ALA A C 1
ATOM 690 O O . ALA A 1 85 ? 1.888 -1.223 9.975 1.00 98.00 85 ALA A O 1
ATOM 691 N N . TRP A 1 86 ? 2.261 -3.101 11.147 1.00 98.06 86 TRP A N 1
ATOM 692 C CA . TRP A 1 86 ? 3.670 -3.272 10.785 1.00 98.06 86 TRP A CA 1
ATOM 693 C C . TRP A 1 86 ? 3.898 -3.449 9.272 1.00 98.06 86 TRP A C 1
ATOM 695 O O . TRP A 1 86 ? 4.984 -3.135 8.779 1.00 98.06 86 TRP A O 1
ATOM 705 N N . ARG A 1 87 ? 2.882 -3.886 8.514 1.00 98.44 87 ARG A N 1
ATOM 706 C CA . ARG A 1 87 ? 2.956 -4.036 7.053 1.00 98.44 87 ARG A CA 1
ATOM 707 C C . ARG A 1 87 ? 3.134 -2.698 6.335 1.00 98.44 87 ARG A C 1
ATOM 709 O O . ARG A 1 87 ? 3.795 -2.657 5.302 1.00 98.44 87 ARG A O 1
ATOM 716 N N . ILE A 1 88 ? 2.612 -1.598 6.889 1.00 98.56 88 ILE A N 1
ATOM 717 C CA . ILE A 1 88 ? 2.744 -0.252 6.304 1.00 98.56 88 ILE A CA 1
ATOM 718 C C . ILE A 1 88 ? 4.213 0.195 6.220 1.00 98.56 88 ILE A C 1
ATOM 720 O O . ILE A 1 88 ? 4.680 0.456 5.109 1.00 98.56 88 ILE A O 1
ATOM 724 N N . PRO A 1 89 ? 4.978 0.295 7.330 1.00 98.06 89 PRO A N 1
ATOM 725 C CA . PRO A 1 89 ? 6.374 0.713 7.249 1.00 98.06 89 PRO A CA 1
ATOM 726 C C . PRO A 1 89 ? 7.231 -0.276 6.446 1.00 98.06 89 PRO A C 1
ATOM 728 O O . PRO A 1 89 ? 8.139 0.162 5.741 1.00 98.06 89 PRO A O 1
ATOM 731 N N . ALA A 1 90 ? 6.920 -1.577 6.478 1.00 98.06 90 ALA A N 1
ATOM 732 C CA . ALA A 1 90 ? 7.593 -2.568 5.639 1.00 98.06 90 ALA A CA 1
ATOM 733 C C . ALA A 1 90 ? 7.368 -2.301 4.139 1.00 98.06 90 ALA A C 1
ATOM 735 O O . ALA A 1 90 ? 8.332 -2.250 3.377 1.00 98.06 90 ALA A O 1
ATOM 736 N N . MET A 1 91 ? 6.124 -2.049 3.720 1.00 97.81 91 MET A N 1
ATOM 737 C CA . MET A 1 91 ? 5.799 -1.720 2.329 1.00 97.81 91 MET A CA 1
ATOM 738 C C . MET A 1 91 ? 6.486 -0.430 1.883 1.00 97.81 91 MET A C 1
ATOM 740 O O . MET A 1 91 ? 7.144 -0.401 0.847 1.00 97.81 91 MET A O 1
ATOM 744 N N . LEU A 1 92 ? 6.406 0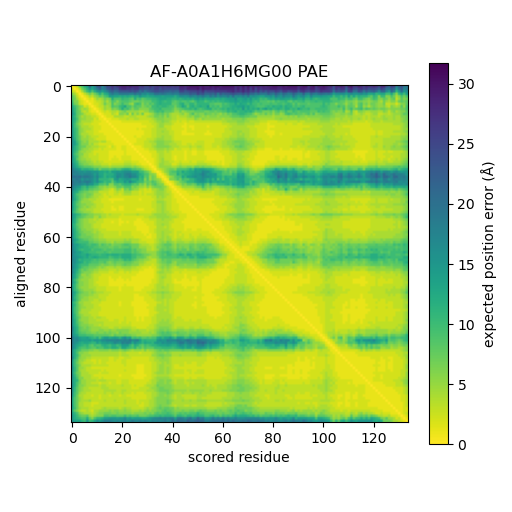.631 2.689 1.00 95.50 92 LEU A N 1
ATOM 745 C CA . LEU A 1 92 ? 7.044 1.912 2.372 1.00 95.50 92 LEU A CA 1
ATOM 746 C C . LEU A 1 92 ? 8.572 1.802 2.251 1.00 95.50 92 LEU A C 1
ATOM 748 O O . LEU A 1 92 ? 9.176 2.533 1.465 1.00 95.50 92 LEU A O 1
ATOM 752 N N . MET A 1 93 ? 9.204 0.901 3.010 1.00 94.81 93 MET A N 1
ATOM 753 C CA . MET A 1 93 ? 10.628 0.596 2.866 1.00 94.81 93 MET A CA 1
ATOM 754 C C . MET A 1 93 ? 10.919 -0.087 1.524 1.00 94.81 93 MET A C 1
ATOM 756 O O . MET A 1 93 ? 11.859 0.307 0.838 1.00 94.81 93 MET A O 1
ATOM 760 N N . VAL A 1 94 ? 10.107 -1.067 1.119 1.00 94.19 94 VAL A N 1
ATOM 761 C CA . VAL A 1 94 ? 10.269 -1.763 -0.170 1.00 94.19 94 VAL A CA 1
ATOM 762 C C . VAL A 1 94 ? 10.075 -0.808 -1.352 1.00 94.19 94 VAL A C 1
ATOM 764 O O . VAL A 1 94 ? 10.888 -0.825 -2.274 1.00 94.19 94 VAL A O 1
ATOM 767 N N . GLN A 1 95 ? 9.089 0.092 -1.292 1.00 91.31 95 GLN A N 1
ATOM 768 C CA . GLN A 1 95 ? 8.885 1.116 -2.329 1.00 91.31 95 GLN A CA 1
ATOM 769 C C . GLN A 1 95 ? 10.075 2.078 -2.428 1.00 91.31 95 GLN A C 1
ATOM 771 O O . GLN A 1 95 ? 10.572 2.359 -3.518 1.00 91.31 95 GLN A O 1
ATOM 776 N N . SER A 1 96 ? 10.622 2.494 -1.284 1.00 88.44 96 SER A N 1
ATOM 777 C CA . SER A 1 96 ? 11.841 3.306 -1.239 1.00 88.44 96 SER A CA 1
ATOM 778 C C . SER A 1 96 ? 13.051 2.583 -1.855 1.00 88.44 96 SER A C 1
ATOM 780 O O . SER A 1 96 ? 13.885 3.215 -2.506 1.00 88.44 96 SER A O 1
ATOM 782 N N . LEU A 1 97 ? 13.179 1.265 -1.667 1.00 89.31 97 LEU A N 1
ATOM 783 C CA . LEU A 1 97 ? 14.220 0.464 -2.324 1.00 89.31 97 LEU A CA 1
ATOM 784 C C . LEU A 1 97 ? 14.015 0.414 -3.841 1.00 89.31 97 LEU A C 1
ATOM 786 O O . LEU A 1 97 ? 14.977 0.562 -4.591 1.00 89.31 97 LEU A O 1
ATOM 790 N N . TYR A 1 98 ? 12.772 0.270 -4.294 1.00 85.31 98 TYR A N 1
ATOM 791 C CA . TYR A 1 98 ? 12.436 0.290 -5.715 1.00 85.31 98 TYR A CA 1
ATOM 792 C C . TYR A 1 98 ? 12.869 1.586 -6.410 1.00 85.31 98 TYR A C 1
ATOM 794 O O . TYR A 1 98 ? 13.388 1.536 -7.522 1.00 85.31 98 TYR A O 1
ATOM 802 N N . LEU A 1 99 ? 12.718 2.732 -5.739 1.00 79.06 99 LEU A N 1
ATOM 803 C CA . LEU A 1 99 ? 13.140 4.028 -6.277 1.00 79.06 99 LEU A CA 1
ATOM 804 C C . LEU A 1 99 ? 14.657 4.252 -6.267 1.00 79.06 99 LEU A C 1
ATOM 806 O O . LEU A 1 99 ? 15.171 5.007 -7.090 1.00 79.06 99 LEU A O 1
ATOM 810 N N . THR A 1 100 ? 15.372 3.667 -5.305 1.00 79.56 100 THR A N 1
ATOM 811 C CA . THR A 1 100 ? 16.802 3.954 -5.074 1.00 79.56 100 THR A CA 1
ATOM 812 C C . THR A 1 100 ? 17.744 2.978 -5.769 1.00 79.56 100 THR A C 1
ATOM 814 O O . THR A 1 100 ? 18.915 3.297 -5.981 1.00 79.56 100 THR A O 1
ATOM 817 N N . LEU A 1 101 ? 17.264 1.785 -6.118 1.00 78.56 101 LEU A N 1
ATOM 818 C CA . LEU A 1 101 ? 18.057 0.773 -6.806 1.00 78.56 101 LEU A CA 1
ATOM 819 C C . LEU A 1 101 ? 18.085 1.021 -8.322 1.00 78.56 101 LEU A C 1
ATOM 821 O O . LEU A 1 101 ? 17.278 1.769 -8.869 1.00 78.56 101 LEU A O 1
ATOM 825 N N . LEU A 1 102 ? 19.049 0.395 -9.011 1.00 68.94 102 LEU A N 1
ATOM 826 C CA . LEU A 1 102 ? 19.176 0.510 -10.468 1.00 68.94 102 LEU A CA 1
ATOM 827 C C . LEU A 1 102 ? 17.858 0.137 -11.177 1.00 68.94 102 LEU A C 1
ATOM 829 O O . LEU A 1 102 ? 17.177 -0.788 -10.722 1.00 68.94 102 LEU A O 1
ATOM 833 N N . PRO A 1 103 ? 17.534 0.798 -12.308 1.00 70.88 103 PRO A N 1
ATOM 834 C CA . PRO A 1 103 ? 16.313 0.528 -13.056 1.00 70.88 103 PRO A CA 1
ATOM 835 C C . PRO A 1 103 ? 16.194 -0.947 -13.441 1.00 70.88 103 PRO A C 1
ATOM 837 O O . PRO A 1 103 ? 17.165 -1.570 -13.871 1.00 70.88 103 PRO A O 1
ATOM 840 N N . GLY A 1 104 ? 14.986 -1.490 -13.343 1.00 74.69 104 GLY A N 1
ATOM 841 C CA . GLY A 1 104 ? 14.684 -2.84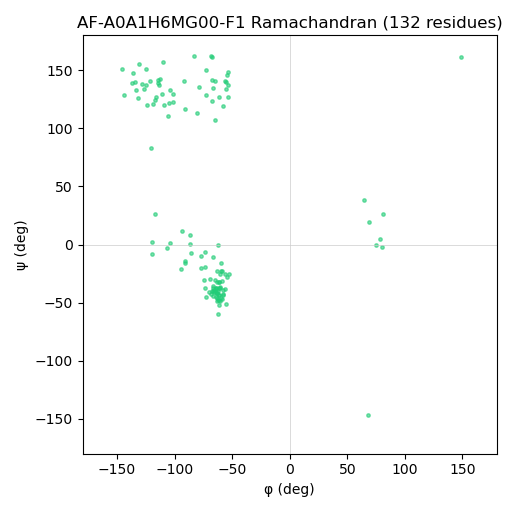5 -13.783 1.00 74.69 104 GLY A CA 1
ATOM 842 C C . GLY A 1 104 ? 13.591 -3.489 -12.946 1.00 74.69 104 GLY A C 1
ATOM 843 O O . GLY A 1 104 ? 13.302 -3.065 -11.830 1.00 74.69 104 GLY A O 1
ATOM 844 N N . ARG A 1 105 ? 12.985 -4.543 -13.494 1.00 80.31 105 ARG A N 1
ATOM 845 C CA . ARG A 1 105 ? 12.034 -5.383 -12.758 1.00 80.31 105 ARG A CA 1
ATOM 846 C C . ARG A 1 105 ? 12.791 -6.123 -11.651 1.00 80.31 105 ARG A C 1
ATOM 848 O O . ARG A 1 105 ? 13.863 -6.674 -11.914 1.00 80.31 105 ARG A O 1
ATOM 855 N N . ARG A 1 106 ? 12.248 -6.159 -10.430 1.00 88.62 106 ARG A N 1
ATOM 856 C CA . ARG A 1 106 ? 12.902 -6.767 -9.258 1.00 88.62 106 ARG A CA 1
ATOM 857 C C . ARG A 1 106 ? 12.048 -7.890 -8.674 1.00 88.62 106 ARG A C 1
ATOM 859 O O . ARG A 1 106 ? 11.326 -7.678 -7.709 1.00 88.62 106 ARG A O 1
ATOM 866 N N . PRO A 1 107 ? 12.135 -9.114 -9.232 1.00 91.19 107 PRO A N 1
ATOM 867 C CA . PRO A 1 107 ? 11.347 -10.261 -8.778 1.00 91.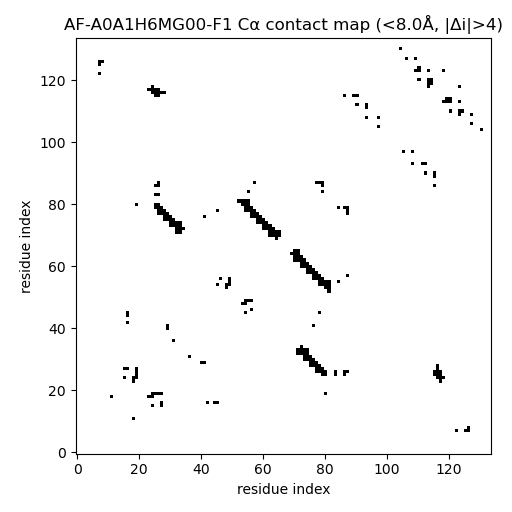19 107 PRO A CA 1
ATOM 868 C C . PRO A 1 107 ? 11.489 -10.575 -7.285 1.00 91.19 107 PRO A C 1
ATOM 870 O O . PRO A 1 107 ? 10.609 -11.184 -6.691 1.00 91.19 107 PRO A O 1
ATOM 873 N N . ASP A 1 108 ? 12.630 -10.243 -6.688 1.00 91.81 108 ASP A N 1
ATOM 874 C CA . ASP A 1 108 ? 12.870 -10.324 -5.249 1.00 91.81 108 ASP A CA 1
ATOM 875 C C . ASP A 1 108 ? 11.946 -9.381 -4.471 1.00 91.81 108 ASP A C 1
ATOM 877 O O . ASP A 1 108 ? 11.282 -9.815 -3.532 1.00 91.81 108 ASP A O 1
ATOM 881 N N . LEU A 1 109 ? 11.848 -8.122 -4.899 1.00 93.44 109 LEU A N 1
ATOM 882 C CA . LEU A 1 109 ? 10.978 -7.131 -4.271 1.00 93.44 109 LEU A CA 1
ATOM 883 C C . LEU A 1 109 ? 9.501 -7.386 -4.585 1.00 93.44 109 LEU A C 1
ATOM 885 O O . LEU A 1 109 ? 8.684 -7.266 -3.680 1.00 93.44 109 LEU A O 1
ATOM 889 N N . GLU A 1 110 ? 9.159 -7.825 -5.802 1.00 93.31 110 GLU A N 1
ATOM 890 C CA . GLU A 1 110 ? 7.782 -8.211 -6.160 1.00 93.31 110 GLU A CA 1
ATOM 891 C C . GLU A 1 110 ? 7.228 -9.303 -5.239 1.00 93.31 110 GLU A C 1
ATOM 893 O O . GLU A 1 110 ? 6.071 -9.244 -4.829 1.00 93.31 110 GLU A O 1
ATOM 898 N N . ARG A 1 111 ? 8.062 -10.278 -4.845 1.00 95.06 111 ARG A N 1
ATOM 899 C CA . ARG A 1 111 ? 7.655 -11.301 -3.871 1.00 95.06 111 ARG A CA 1
ATOM 900 C C . ARG A 1 111 ? 7.327 -10.697 -2.518 1.00 95.06 111 ARG A C 1
ATOM 902 O O . ARG A 1 111 ? 6.296 -11.020 -1.942 1.00 95.06 111 ARG A O 1
ATOM 909 N N . VAL A 1 112 ? 8.183 -9.804 -2.026 1.00 95.62 112 VAL A N 1
ATOM 910 C CA . VAL A 1 112 ? 7.953 -9.129 -0.743 1.00 95.62 112 VAL A CA 1
ATOM 911 C C . VAL A 1 112 ? 6.690 -8.267 -0.808 1.00 95.62 112 VAL A C 1
ATOM 913 O O . VAL A 1 112 ? 5.894 -8.295 0.126 1.00 95.62 112 VAL A O 1
ATOM 916 N N . ILE A 1 113 ? 6.469 -7.545 -1.910 1.00 94.75 113 ILE A N 1
ATOM 917 C CA . ILE A 1 113 ? 5.250 -6.756 -2.129 1.00 94.75 113 ILE A CA 1
ATOM 918 C C . ILE A 1 113 ? 4.018 -7.663 -2.114 1.00 94.75 113 ILE A C 1
ATOM 920 O O . ILE A 1 113 ? 3.062 -7.367 -1.398 1.00 94.75 113 ILE A O 1
ATOM 924 N N . GLY A 1 114 ? 4.053 -8.777 -2.849 1.00 94.06 114 GLY A N 1
ATOM 925 C CA . GLY A 1 114 ? 2.974 -9.761 -2.896 1.00 94.06 114 GLY A CA 1
ATOM 926 C C . GLY A 1 114 ? 2.590 -10.283 -1.510 1.00 94.06 114 GLY A C 1
ATOM 927 O O . GLY A 1 114 ? 1.428 -10.189 -1.116 1.00 94.06 114 GLY A O 1
ATOM 928 N N . GLU A 1 115 ? 3.578 -10.729 -0.733 1.00 94.44 115 GLU A N 1
ATOM 929 C CA . GLU A 1 115 ? 3.399 -11.218 0.643 1.00 94.44 115 GLU A CA 1
ATOM 930 C C . GLU A 1 115 ? 2.846 -10.134 1.581 1.00 94.44 115 GLU A C 1
ATOM 932 O O . GLU A 1 115 ? 1.921 -10.370 2.365 1.00 94.44 115 GLU A O 1
ATOM 937 N N . LEU A 1 116 ? 3.370 -8.906 1.491 1.00 96.56 116 LEU A N 1
ATOM 938 C CA . LEU A 1 116 ? 2.896 -7.786 2.306 1.00 96.56 116 LEU A CA 1
ATOM 939 C C . LEU A 1 116 ? 1.446 -7.421 1.983 1.00 96.56 116 LEU A C 1
ATOM 941 O O . LEU A 1 116 ? 0.685 -7.130 2.905 1.00 96.56 116 LEU A O 1
ATOM 945 N N . LEU A 1 117 ? 1.060 -7.476 0.708 1.00 93.88 117 LEU A N 1
ATOM 946 C CA . LEU A 1 117 ? -0.305 -7.236 0.240 1.00 93.88 117 LEU A CA 1
ATOM 947 C C . LEU A 1 117 ? -1.253 -8.416 0.486 1.00 93.88 117 LEU A C 1
ATOM 949 O O . LEU A 1 117 ? -2.454 -8.225 0.297 1.00 93.88 117 LEU A O 1
ATOM 953 N N . GLY A 1 118 ? -0.750 -9.584 0.897 1.00 91.25 118 GLY A N 1
ATOM 954 C CA . GLY A 1 118 ? -1.543 -10.783 1.179 1.00 91.25 118 GLY A CA 1
ATOM 955 C C . GLY A 1 118 ? -1.940 -11.595 -0.057 1.00 91.25 118 GLY A C 1
ATOM 956 O O . GLY A 1 118 ? -2.979 -12.241 -0.038 1.00 91.25 118 GLY A O 1
ATOM 957 N N . TYR A 1 119 ? -1.171 -11.531 -1.147 1.00 90.62 119 TYR A N 1
ATOM 958 C CA . TYR A 1 119 ? -1.394 -12.402 -2.306 1.00 90.62 119 TYR A CA 1
ATOM 959 C C . TYR A 1 119 ? -0.979 -13.846 -2.019 1.00 90.62 119 TYR A C 1
ATOM 961 O O . TYR A 1 119 ? -0.022 -14.085 -1.282 1.00 90.62 119 TYR A O 1
ATOM 969 N N . ASP A 1 120 ? -1.644 -14.803 -2.673 1.00 89.25 120 ASP A N 1
ATOM 970 C CA . ASP A 1 120 ? -1.151 -16.177 -2.715 1.00 89.25 120 ASP A CA 1
ATOM 971 C C . ASP A 1 120 ? 0.184 -16.240 -3.466 1.00 89.25 120 ASP A C 1
ATOM 973 O O . ASP A 1 120 ? 0.396 -15.587 -4.493 1.00 89.25 120 ASP A O 1
ATOM 977 N N . ARG A 1 121 ? 1.103 -17.062 -2.962 1.00 90.56 121 ARG A N 1
ATOM 978 C CA . ARG A 1 121 ? 2.444 -17.182 -3.528 1.00 90.56 121 ARG A CA 1
ATOM 979 C C . ARG A 1 121 ? 2.430 -17.652 -4.985 1.00 90.56 121 ARG A C 1
ATOM 981 O O . ARG A 1 121 ? 3.267 -17.201 -5.764 1.00 90.56 121 ARG A O 1
ATOM 988 N N . ALA A 1 122 ? 1.520 -18.543 -5.374 1.00 90.31 122 ALA A N 1
ATOM 989 C CA . ALA A 1 122 ? 1.415 -19.003 -6.756 1.00 90.31 122 ALA A CA 1
ATOM 990 C C . ALA A 1 122 ? 0.961 -17.874 -7.693 1.00 90.31 122 ALA A C 1
ATOM 992 O O . ALA A 1 122 ? 1.475 -17.766 -8.807 1.00 90.31 122 ALA A O 1
ATOM 993 N N . ASP A 1 123 ? 0.060 -17.001 -7.240 1.00 89.38 123 ASP A N 1
ATOM 994 C CA . ASP A 1 123 ? -0.373 -15.825 -8.004 1.00 89.38 123 ASP A CA 1
ATOM 995 C C . ASP A 1 123 ? 0.772 -14.820 -8.172 1.00 89.38 123 ASP A C 1
ATOM 997 O O . ASP A 1 123 ? 1.003 -14.313 -9.271 1.00 89.38 123 ASP A O 1
ATOM 1001 N N . VAL A 1 124 ? 1.573 -14.613 -7.122 1.00 91.38 124 VAL A N 1
ATOM 1002 C CA . VAL A 1 124 ? 2.783 -13.777 -7.181 1.00 91.38 124 VAL A CA 1
ATOM 1003 C C . VAL A 1 124 ? 3.787 -14.313 -8.206 1.00 91.38 124 VAL A C 1
ATOM 1005 O O . VAL A 1 124 ? 4.317 -13.548 -9.013 1.00 91.38 124 VAL A O 1
ATOM 1008 N N . GLU A 1 125 ? 4.054 -15.621 -8.227 1.00 93.25 125 GLU A N 1
ATOM 1009 C CA . GLU A 1 125 ? 4.981 -16.206 -9.208 1.00 93.25 125 GLU A CA 1
ATOM 1010 C C . GLU A 1 125 ? 4.440 -16.124 -10.647 1.00 93.25 125 GLU A C 1
ATOM 1012 O O . GLU A 1 125 ? 5.211 -15.884 -11.586 1.00 93.25 125 GLU A O 1
ATOM 1017 N N . GLN A 1 126 ? 3.125 -16.275 -10.838 1.00 90.69 126 GLN A N 1
ATOM 1018 C CA . GLN A 1 126 ? 2.481 -16.087 -12.142 1.00 90.69 126 GLN A CA 1
ATOM 1019 C C . GLN A 1 126 ? 2.602 -14.636 -12.618 1.00 90.69 126 GLN A C 1
ATOM 1021 O O . GLN A 1 126 ? 3.009 -14.398 -13.759 1.00 90.69 126 GLN A O 1
ATOM 1026 N N . PHE A 1 127 ? 2.344 -13.669 -11.736 1.00 89.69 127 PHE A N 1
ATOM 1027 C CA . PHE A 1 127 ? 2.528 -12.248 -12.020 1.00 89.69 127 PHE A CA 1
ATOM 1028 C C . PHE A 1 127 ? 3.981 -11.924 -12.393 1.00 89.69 127 PHE A C 1
ATOM 1030 O O . PHE A 1 127 ? 4.231 -11.305 -13.427 1.00 89.69 127 PHE A O 1
ATOM 1037 N N . ILE A 1 128 ? 4.960 -12.417 -11.629 1.00 91.12 128 ILE A N 1
ATOM 1038 C CA . ILE A 1 128 ? 6.390 -12.235 -11.928 1.00 91.12 128 ILE A CA 1
ATOM 1039 C C . ILE A 1 128 ? 6.769 -12.853 -13.279 1.00 91.12 128 ILE A C 1
ATOM 1041 O O . ILE A 1 128 ? 7.607 -12.305 -13.998 1.00 91.12 128 ILE A O 1
ATOM 1045 N N . THR A 1 129 ? 6.184 -13.997 -13.633 1.00 90.56 129 THR A N 1
ATOM 1046 C CA . THR A 1 129 ? 6.426 -14.653 -14.925 1.00 90.56 129 THR A CA 1
ATOM 1047 C C . THR A 1 129 ? 5.840 -13.844 -16.076 1.00 90.56 129 THR A C 1
ATOM 1049 O O . THR A 1 129 ? 6.508 -13.652 -17.092 1.00 90.56 129 THR A O 1
ATOM 1052 N N . TRP A 1 130 ? 4.629 -13.313 -15.909 1.00 86.38 130 TRP A N 1
ATOM 1053 C CA . TRP A 1 130 ? 4.008 -12.403 -16.869 1.00 86.38 130 TRP A CA 1
ATOM 1054 C C . TRP A 1 130 ? 4.830 -11.119 -17.047 1.00 86.38 130 TRP A C 1
ATOM 1056 O O . TRP A 1 130 ? 5.163 -10.753 -18.172 1.00 86.38 130 TRP A O 1
ATOM 1066 N N . LEU A 1 131 ? 5.321 -10.534 -15.950 1.00 83.31 131 LEU A N 1
ATOM 1067 C CA . LEU A 1 131 ? 6.293 -9.440 -15.961 1.00 83.31 131 LEU A CA 1
ATOM 1068 C C . LEU A 1 131 ? 7.645 -9.815 -16.589 1.00 83.31 131 LEU A C 1
ATOM 1070 O O . LEU A 1 131 ? 8.542 -8.990 -16.609 1.00 83.31 131 LEU A O 1
ATOM 1074 N N . ARG A 1 132 ? 7.898 -11.028 -17.072 1.00 82.25 132 ARG A N 1
ATOM 1075 C CA . ARG A 1 132 ? 9.138 -11.350 -17.808 1.00 82.25 132 ARG A CA 1
ATOM 1076 C C . ARG A 1 132 ? 8.913 -11.518 -19.302 1.00 82.25 132 ARG A C 1
ATOM 1078 O O . ARG A 1 132 ? 9.888 -11.718 -20.022 1.00 82.25 132 ARG A O 1
ATOM 1085 N N . GLN A 1 133 ? 7.667 -11.422 -19.755 1.00 72.69 133 GLN A N 1
ATOM 1086 C CA . GLN A 1 133 ? 7.347 -11.450 -21.173 1.00 72.69 133 GLN A CA 1
ATOM 1087 C C . GLN A 1 133 ? 7.902 -10.178 -21.857 1.00 72.69 133 GLN A C 1
ATOM 1089 O O . GLN A 1 133 ? 7.952 -9.120 -21.208 1.00 72.69 133 GLN A O 1
ATOM 1094 N N . PRO A 1 134 ? 8.428 -10.319 -23.091 1.00 57.31 134 PRO A N 1
ATOM 1095 C CA . PRO A 1 134 ? 9.066 -9.239 -23.842 1.00 57.31 134 PRO A CA 1
ATOM 1096 C C . PRO A 1 134 ? 8.102 -8.113 -24.222 1.00 57.31 134 PRO A C 1
ATOM 1098 O O . PRO A 1 134 ? 6.903 -8.399 -24.429 1.00 57.31 134 PRO A O 1
#

Foldseek 3Di:
DDDDDPCLAPVCVVVLVVCVVVVLWFKDKDKDKAPDDDVCPPPPVLVVCVVVVQKDKDKDKDWDADPVRDIMIMIMIMIGGNVVPVLVVVLVVLVVCCVPDDDDDDLVSLQVNCVSGNHDNVSSVVNVVVVVDD

Sequenc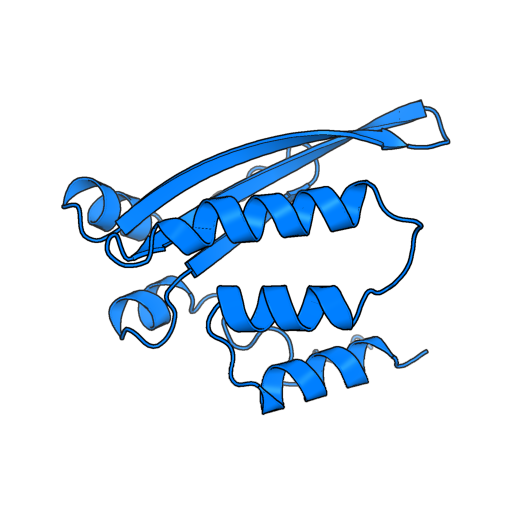e (134 aa):
MSEEAPSYVGPHEGREFDLMIAGQKHLSMFVFEGSEKYTDYPDPRFDEFVANGRFVKAEKIEKYTLSNGRELSTRYVLYADAQEAWRIPAMLMVQSLYLTLLPGRRPDLERVIGELLGYDRADVEQFITWLRQP

pLDDT: mean 87.6, std 11.38, range [34.0, 98.56]

Mean predicted aligned error: 5.41 Å

Secondary structure (DSSP, 8-state):
--PPPPTTSSTTTTTHHHHHHTTS-SEEEEEEETT---TT-S-THHHHHHHTTSEEEEEEEEEEE-TTS-EEEEEEEEEEEGGGTTHHHHHHHHHHHHHHSPSS--HHHHHHHHHHHT--HHHHHHHHHHTT--